Protein AF-A0A351G0Q4-F1 (afdb_monomer_lite)

Radius of gyration: 13.59 Å; chains: 1; bounding box: 26×22×38 Å

pLDDT: mean 78.74, std 14.86, range [34.84, 94.75]

Structure (mmCIF, N/CA/C/O backbone):
data_AF-A0A351G0Q4-F1
#
_entry.id   AF-A0A351G0Q4-F1
#
loop_
_atom_site.group_PDB
_atom_site.id
_atom_site.type_symbol
_atom_site.label_atom_id
_atom_site.label_alt_id
_atom_site.label_comp_id
_atom_site.label_asym_id
_atom_site.label_entity_id
_atom_site.label_seq_id
_atom_site.pdbx_PDB_ins_code
_atom_site.Cartn_x
_atom_site.Cartn_y
_atom_site.Cartn_z
_atom_site.occupancy
_atom_site.B_iso_or_equiv
_atom_site.auth_seq_id
_atom_site.auth_comp_id
_atom_site.auth_asym_id
_atom_site.auth_atom_id
_atom_site.pdbx_PDB_model_num
ATOM 1 N N . MET A 1 1 ? -6.806 7.276 -15.797 1.00 58.75 1 MET A N 1
ATOM 2 C CA . MET A 1 1 ? -7.388 7.042 -14.456 1.00 58.75 1 MET A CA 1
ATOM 3 C C . MET A 1 1 ? -6.458 6.076 -13.746 1.00 58.75 1 MET A C 1
ATOM 5 O O . MET A 1 1 ? -6.156 5.053 -14.340 1.00 58.75 1 MET A O 1
ATOM 9 N N . CYS A 1 2 ? -5.949 6.419 -12.564 1.00 68.44 2 CYS A N 1
ATOM 10 C CA . CYS A 1 2 ? -4.989 5.587 -11.831 1.00 68.44 2 CYS A CA 1
ATOM 11 C C . CYS A 1 2 ? -5.682 4.967 -10.616 1.00 68.44 2 CYS A C 1
ATOM 13 O O . CYS A 1 2 ? -6.500 5.634 -9.984 1.00 68.44 2 CYS A O 1
ATOM 15 N N . PHE A 1 3 ? -5.350 3.724 -10.284 1.00 75.12 3 PHE A N 1
ATOM 16 C CA . PHE A 1 3 ? -5.854 3.040 -9.095 1.00 75.12 3 PHE A CA 1
ATOM 17 C C . PHE A 1 3 ? -4.690 2.473 -8.284 1.00 75.12 3 PHE A C 1
ATOM 19 O O . PHE A 1 3 ? -3.644 2.149 -8.840 1.00 75.12 3 PHE A O 1
ATOM 26 N N . VAL A 1 4 ? -4.878 2.375 -6.969 1.00 85.94 4 VAL A N 1
ATOM 27 C CA . VAL A 1 4 ? -3.947 1.723 -6.044 1.00 85.94 4 VAL A CA 1
ATOM 28 C C . VAL A 1 4 ? -4.692 0.598 -5.343 1.00 85.94 4 VAL A C 1
ATOM 30 O O . VAL A 1 4 ? -5.847 0.756 -4.948 1.00 85.94 4 VAL A O 1
ATOM 33 N N . LEU A 1 5 ? -4.046 -0.558 -5.251 1.00 88.38 5 LEU A N 1
ATOM 34 C CA . LEU A 1 5 ? -4.563 -1.755 -4.612 1.00 88.38 5 LEU A CA 1
ATOM 35 C C . LEU A 1 5 ? -4.056 -1.821 -3.176 1.00 88.38 5 LEU A C 1
ATOM 37 O O . LEU A 1 5 ? -2.854 -1.751 -2.918 1.00 88.38 5 LEU A O 1
ATOM 41 N N . TYR A 1 6 ? -4.989 -2.023 -2.255 1.00 91.50 6 TYR A N 1
ATOM 42 C CA . TYR A 1 6 ? -4.704 -2.242 -0.847 1.00 91.50 6 TYR A CA 1
ATOM 43 C C . TYR A 1 6 ? -5.200 -3.628 -0.448 1.00 91.50 6 TYR A C 1
ATOM 45 O O . TYR A 1 6 ? -6.300 -4.035 -0.826 1.00 91.50 6 TYR A O 1
ATOM 53 N N . MET A 1 7 ? -4.387 -4.352 0.314 1.00 91.94 7 MET A N 1
ATOM 54 C CA . MET A 1 7 ? -4.762 -5.625 0.923 1.00 91.94 7 MET A CA 1
ATOM 55 C C . MET A 1 7 ? -4.987 -5.408 2.413 1.00 91.94 7 MET A C 1
ATOM 57 O O . MET A 1 7 ? -4.151 -4.792 3.074 1.00 91.94 7 MET A O 1
ATOM 61 N N . ALA A 1 8 ? -6.093 -5.940 2.928 1.00 94.00 8 ALA A N 1
ATOM 62 C CA . ALA A 1 8 ? -6.442 -5.890 4.337 1.00 94.00 8 ALA A CA 1
ATOM 63 C C . ALA A 1 8 ? -6.662 -7.310 4.879 1.00 94.00 8 ALA A C 1
ATOM 65 O O . ALA A 1 8 ? -7.344 -8.112 4.240 1.00 94.00 8 ALA A O 1
ATOM 66 N N . ALA A 1 9 ? -6.083 -7.628 6.038 1.00 93.38 9 ALA A N 1
ATOM 67 C CA . ALA A 1 9 ? -6.177 -8.949 6.658 1.00 93.38 9 ALA A CA 1
ATOM 68 C C . ALA A 1 9 ? -6.185 -8.874 8.193 1.00 93.38 9 ALA A C 1
ATOM 70 O O . ALA A 1 9 ? -5.590 -7.979 8.802 1.00 93.38 9 ALA A O 1
ATOM 71 N N . ASP A 1 10 ? -6.846 -9.845 8.826 1.00 94.75 10 ASP A N 1
ATOM 72 C CA . ASP A 1 10 ? -6.865 -9.984 10.290 1.00 94.75 10 ASP A CA 1
ATOM 73 C C . ASP A 1 10 ? -5.525 -10.484 10.848 1.00 94.75 10 ASP A C 1
ATOM 75 O O . ASP A 1 10 ? -5.210 -10.284 12.022 1.00 94.75 10 ASP A O 1
ATOM 79 N N . THR A 1 11 ? -4.714 -11.108 9.994 1.00 93.38 11 THR A N 1
ATOM 80 C CA . THR A 1 11 ? -3.347 -11.530 10.295 1.00 93.38 11 THR A CA 1
ATOM 81 C C . THR A 1 11 ? -2.331 -10.512 9.778 1.00 93.38 11 THR A C 1
ATOM 83 O O . THR A 1 11 ? -2.590 -9.863 8.763 1.00 93.38 11 THR A O 1
ATOM 86 N N . PRO A 1 12 ? -1.147 -10.394 10.406 1.00 92.62 12 PRO A N 1
ATOM 87 C CA . PRO A 1 12 ? -0.079 -9.543 9.892 1.00 92.62 12 PRO A CA 1
ATOM 88 C C . PRO A 1 12 ? 0.294 -9.904 8.448 1.00 92.62 12 PRO A C 1
ATOM 90 O O . PRO A 1 12 ? 0.620 -11.055 8.160 1.00 92.62 12 PRO A O 1
ATOM 93 N N . ILE A 1 13 ? 0.261 -8.915 7.555 1.00 92.75 13 ILE A N 1
ATOM 94 C CA . ILE A 1 13 ? 0.744 -9.050 6.178 1.00 92.75 13 ILE A CA 1
ATOM 95 C C . ILE A 1 13 ? 2.251 -8.734 6.176 1.00 92.75 13 ILE A C 1
ATOM 97 O O . ILE A 1 13 ? 2.628 -7.656 6.654 1.00 92.75 13 ILE A O 1
ATOM 101 N N . PRO A 1 14 ? 3.119 -9.637 5.678 1.00 92.12 14 PRO A N 1
ATOM 102 C CA . PRO A 1 14 ? 4.554 -9.380 5.598 1.00 92.12 14 PRO A CA 1
ATOM 103 C C . PRO A 1 14 ? 4.851 -8.249 4.610 1.00 92.12 14 PRO A C 1
ATOM 105 O O . PRO A 1 14 ? 4.089 -8.033 3.6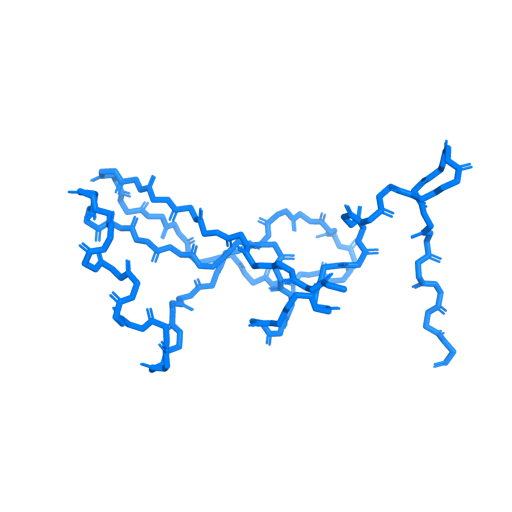70 1.00 92.12 14 PRO A O 1
ATOM 108 N N . ASP A 1 15 ? 5.974 -7.562 4.802 1.00 91.94 15 ASP A N 1
ATOM 109 C CA . ASP A 1 15 ? 6.525 -6.644 3.806 1.00 91.94 15 ASP A CA 1
ATOM 110 C C . ASP A 1 15 ? 7.397 -7.430 2.828 1.00 91.94 15 ASP A C 1
ATOM 112 O O . ASP A 1 15 ? 8.360 -8.088 3.225 1.00 91.94 15 ASP A O 1
ATOM 116 N N . ILE A 1 16 ? 7.027 -7.382 1.553 1.00 90.44 16 ILE A N 1
ATOM 117 C CA . ILE A 1 16 ? 7.709 -8.060 0.457 1.00 90.44 16 ILE A CA 1
ATOM 118 C C . ILE A 1 16 ? 8.229 -6.951 -0.456 1.00 90.44 16 ILE A C 1
ATOM 120 O O . ILE A 1 16 ? 7.409 -6.244 -1.052 1.00 90.44 16 ILE A O 1
ATOM 124 N N . PRO A 1 17 ? 9.555 -6.745 -0.553 1.00 86.50 17 PRO A N 1
ATOM 125 C CA . PRO A 1 17 ? 10.109 -5.731 -1.436 1.00 86.50 17 PRO A CA 1
ATOM 126 C C . PRO A 1 17 ? 9.799 -6.068 -2.894 1.00 86.50 17 PRO A C 1
ATOM 128 O O . PRO A 1 17 ? 9.598 -7.222 -3.265 1.00 86.50 17 PRO A O 1
ATOM 131 N N . PHE A 1 18 ? 9.752 -5.039 -3.732 1.00 82.69 18 PHE A N 1
ATOM 132 C CA . PHE A 1 18 ? 9.674 -5.243 -5.170 1.00 82.69 18 PHE A CA 1
ATOM 133 C C . PHE A 1 18 ? 11.025 -5.744 -5.698 1.00 82.69 18 PHE A C 1
ATOM 135 O O . PHE A 1 18 ? 12.049 -5.097 -5.472 1.00 82.69 18 PHE A O 1
ATOM 142 N N . GLU A 1 19 ? 11.008 -6.851 -6.437 1.00 82.44 19 GLU A N 1
ATOM 143 C CA . GLU A 1 19 ? 12.170 -7.418 -7.124 1.00 82.44 19 GLU A CA 1
ATOM 144 C C . GLU A 1 19 ? 11.908 -7.400 -8.634 1.00 82.44 19 GLU A C 1
ATOM 146 O O . GLU A 1 19 ? 10.896 -7.912 -9.113 1.00 82.44 19 GLU A O 1
ATOM 151 N N . ARG A 1 20 ? 12.797 -6.762 -9.404 1.00 76.56 20 ARG A N 1
ATOM 152 C CA . ARG A 1 20 ? 12.604 -6.595 -10.854 1.00 76.56 20 ARG A CA 1
ATOM 153 C C . ARG A 1 20 ? 12.831 -7.908 -11.600 1.00 76.56 20 ARG A C 1
ATOM 155 O O . ARG A 1 20 ? 12.184 -8.157 -12.612 1.00 76.56 20 ARG A O 1
ATOM 162 N N . GLU A 1 21 ? 13.773 -8.704 -11.118 1.00 81.62 21 GLU A N 1
ATOM 163 C CA . GLU A 1 21 ? 14.225 -9.949 -11.732 1.00 81.62 21 GLU A CA 1
ATOM 164 C C . GLU A 1 21 ? 13.331 -11.151 -11.363 1.00 81.62 21 GLU A C 1
ATOM 166 O O . GLU A 1 21 ? 13.373 -12.168 -12.051 1.00 81.62 21 GLU A O 1
ATOM 171 N N . ASP A 1 22 ? 12.494 -11.022 -10.327 1.00 76.12 22 ASP A N 1
ATOM 172 C CA . ASP A 1 22 ? 11.469 -11.991 -9.909 1.00 76.12 22 ASP A CA 1
ATOM 173 C C . ASP A 1 22 ? 10.178 -11.222 -9.550 1.00 76.12 22 ASP A C 1
ATOM 175 O O . ASP A 1 22 ? 9.993 -10.846 -8.389 1.00 76.12 22 ASP A O 1
ATOM 179 N N . PRO A 1 23 ? 9.297 -10.920 -10.534 1.00 67.38 23 PRO A N 1
ATOM 180 C CA . PRO A 1 23 ? 8.169 -9.997 -10.380 1.00 67.38 23 PRO A CA 1
ATOM 181 C C . PRO A 1 23 ? 7.007 -10.640 -9.613 1.00 67.38 23 PRO A C 1
ATOM 183 O O . PRO A 1 23 ? 5.893 -10.817 -10.116 1.00 67.38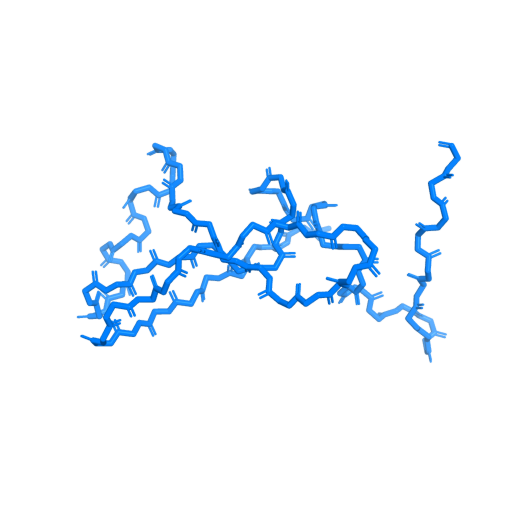 23 PRO A O 1
ATOM 186 N N . ARG A 1 24 ? 7.267 -11.004 -8.360 1.00 76.75 24 ARG A N 1
ATOM 187 C CA . ARG A 1 24 ? 6.243 -11.429 -7.417 1.00 76.75 24 ARG A CA 1
ATOM 188 C C . ARG A 1 24 ? 5.447 -10.231 -6.944 1.00 76.75 24 ARG A C 1
ATOM 190 O O . ARG A 1 24 ? 5.864 -9.076 -6.995 1.00 76.75 24 ARG A O 1
ATOM 197 N N . LEU A 1 25 ? 4.276 -10.547 -6.424 1.00 79.50 25 LEU A N 1
ATOM 198 C CA . LEU A 1 25 ? 3.390 -9.576 -5.826 1.00 79.50 25 LEU A CA 1
ATOM 199 C C . LEU A 1 25 ? 4.030 -9.022 -4.541 1.00 79.50 25 LEU A C 1
ATOM 201 O O . LEU A 1 25 ? 4.152 -9.728 -3.540 1.00 79.50 25 LEU A O 1
ATOM 205 N N . ASN A 1 26 ? 4.472 -7.767 -4.601 1.00 87.75 26 ASN A N 1
ATOM 206 C CA . ASN A 1 26 ? 5.127 -7.076 -3.497 1.00 87.75 26 ASN A CA 1
ATOM 207 C C . ASN A 1 26 ? 4.096 -6.445 -2.545 1.00 87.75 26 ASN A C 1
ATOM 209 O O . ASN A 1 26 ? 2.957 -6.163 -2.928 1.00 87.75 26 ASN A O 1
ATOM 213 N N . THR A 1 27 ? 4.499 -6.185 -1.306 1.00 91.69 27 THR A N 1
ATOM 214 C CA . THR A 1 27 ? 3.666 -5.561 -0.270 1.00 91.69 27 THR A CA 1
ATOM 215 C C . THR A 1 27 ? 4.472 -4.487 0.438 1.00 91.69 27 THR A C 1
ATOM 217 O O . THR A 1 27 ? 5.614 -4.708 0.837 1.00 91.69 27 THR A O 1
ATOM 220 N N . GLN A 1 28 ? 3.877 -3.308 0.590 1.00 91.19 28 GLN A N 1
ATOM 221 C CA . GLN A 1 28 ? 4.523 -2.159 1.212 1.00 91.19 28 GLN A CA 1
ATOM 222 C C . GLN A 1 28 ? 3.636 -1.567 2.314 1.00 91.19 28 GLN A C 1
ATOM 224 O O . GLN A 1 28 ? 2.402 -1.625 2.217 1.00 91.19 28 GLN A O 1
ATOM 229 N N . PRO A 1 29 ? 4.223 -0.973 3.368 1.00 92.31 29 PRO A N 1
ATOM 230 C CA . PRO A 1 29 ? 3.455 -0.223 4.353 1.00 92.31 29 PRO A CA 1
ATOM 231 C C . PRO A 1 29 ? 2.740 0.961 3.696 1.00 92.31 29 PRO A C 1
ATOM 233 O O . PRO A 1 29 ? 3.167 1.458 2.655 1.00 92.31 29 PRO A O 1
ATOM 236 N N . LEU A 1 30 ? 1.659 1.421 4.324 1.00 91.31 30 LEU A N 1
ATOM 237 C CA . LEU A 1 30 ? 1.011 2.668 3.928 1.00 91.31 30 LEU A CA 1
ATOM 238 C C . LEU A 1 30 ? 1.954 3.849 4.178 1.00 91.31 30 LEU A C 1
ATOM 240 O O . LEU A 1 30 ? 2.632 3.904 5.207 1.00 91.31 30 LEU A O 1
ATOM 244 N N . THR A 1 31 ? 1.969 4.797 3.251 1.00 90.88 31 THR A N 1
ATOM 245 C CA . THR A 1 31 ? 2.623 6.098 3.430 1.00 90.88 31 THR A CA 1
ATOM 246 C C . THR A 1 31 ? 1.821 6.989 4.383 1.00 90.88 31 THR A C 1
ATOM 248 O O . THR A 1 31 ? 0.656 6.717 4.676 1.00 90.88 31 THR A O 1
ATOM 25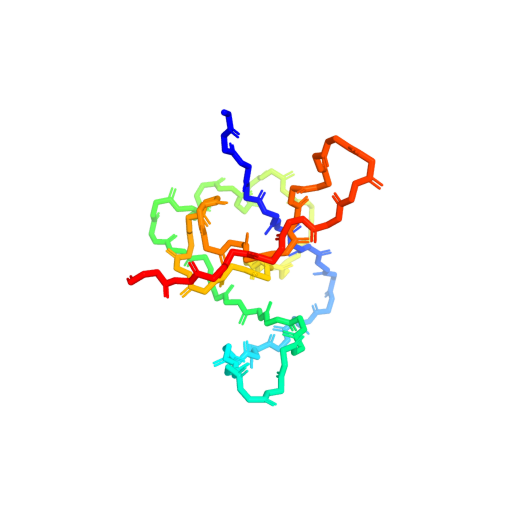1 N N . GLU A 1 32 ? 2.412 8.096 4.845 1.00 90.19 32 GLU A N 1
ATOM 252 C CA . GLU A 1 32 ? 1.730 9.056 5.732 1.00 90.19 32 GLU A CA 1
ATOM 253 C C . GLU A 1 32 ? 0.408 9.577 5.145 1.00 90.19 32 GLU A C 1
ATOM 255 O O . GLU A 1 32 ? -0.589 9.681 5.860 1.00 90.19 32 GLU A O 1
ATOM 260 N N . GLY A 1 33 ? 0.373 9.840 3.834 1.00 89.00 33 GLY A N 1
ATOM 261 C CA . GLY A 1 33 ? -0.835 10.290 3.136 1.00 89.00 33 GLY A CA 1
ATOM 262 C C . GLY A 1 33 ? -1.920 9.216 3.009 1.00 89.00 33 GLY A C 1
ATOM 263 O O . GLY A 1 33 ? -3.086 9.543 2.801 1.00 89.00 33 GLY A O 1
ATOM 264 N N . GLU A 1 34 ? -1.557 7.942 3.166 1.00 90.62 34 GLU A N 1
ATOM 265 C CA . GLU A 1 34 ? -2.456 6.790 3.050 1.00 90.62 34 GLU A CA 1
ATOM 266 C C . GLU A 1 34 ? -2.941 6.273 4.407 1.00 90.62 34 GLU A C 1
ATOM 268 O O . GLU A 1 34 ? -3.891 5.494 4.453 1.00 90.62 34 GLU A O 1
ATOM 273 N N . LEU A 1 35 ? -2.352 6.716 5.524 1.00 90.75 35 LEU A N 1
ATOM 274 C CA . LEU A 1 35 ? -2.795 6.334 6.870 1.00 90.75 35 LEU A CA 1
ATOM 275 C C . LEU A 1 35 ? -4.306 6.517 7.108 1.00 90.75 35 LEU A C 1
ATOM 277 O O . LEU A 1 35 ? -4.896 5.630 7.731 1.00 90.75 35 LEU A O 1
ATOM 281 N N . PRO A 1 36 ? -4.980 7.571 6.590 1.00 91.25 36 PRO A N 1
ATOM 282 C CA . PRO A 1 36 ? -6.431 7.699 6.724 1.00 91.25 36 PRO A CA 1
ATOM 283 C C . PRO A 1 36 ? -7.226 6.523 6.133 1.00 91.25 36 PRO A C 1
ATOM 285 O O . PRO A 1 36 ? -8.339 6.258 6.585 1.00 91.25 36 PRO A O 1
ATOM 288 N N . LEU A 1 37 ? -6.663 5.783 5.167 1.00 87.88 37 LEU A N 1
ATOM 289 C CA . LEU A 1 37 ? -7.314 4.621 4.556 1.00 87.88 37 LEU A CA 1
ATOM 290 C C . LEU A 1 37 ? -7.476 3.458 5.536 1.00 87.88 37 LEU A C 1
ATOM 292 O O . LEU A 1 37 ? -8.389 2.660 5.354 1.00 87.88 37 LEU A O 1
ATOM 296 N N . GLN A 1 38 ? -6.658 3.367 6.592 1.00 87.62 38 GLN A N 1
ATOM 297 C CA . GLN A 1 38 ? -6.812 2.312 7.603 1.00 87.62 38 GLN A CA 1
ATOM 298 C C . GLN A 1 38 ? -8.205 2.329 8.237 1.00 87.62 38 GLN A C 1
ATOM 300 O O . GLN A 1 38 ? -8.773 1.271 8.478 1.00 87.62 38 GLN A O 1
ATOM 305 N N . GLY A 1 39 ? -8.791 3.515 8.439 1.00 88.38 39 GLY A N 1
ATOM 306 C CA . GLY A 1 39 ? -10.135 3.655 9.005 1.00 88.38 39 GLY A CA 1
ATOM 307 C C . GLY A 1 39 ? -11.262 3.143 8.101 1.00 88.38 39 GLY A C 1
ATOM 308 O O . GLY A 1 39 ? -12.394 3.019 8.563 1.00 88.38 39 GLY A O 1
ATOM 309 N N . LEU A 1 40 ? -10.974 2.846 6.829 1.00 91.19 40 LEU A N 1
ATOM 310 C CA . LEU A 1 40 ? -11.938 2.278 5.883 1.00 91.19 40 LEU A CA 1
ATOM 311 C C . LEU A 1 40 ? -12.012 0.747 5.967 1.00 91.19 40 LEU A C 1
ATOM 313 O O . LEU A 1 40 ? -12.965 0.156 5.459 1.00 91.19 40 LEU A O 1
ATOM 317 N N . PHE A 1 41 ? -11.027 0.106 6.599 1.00 89.81 41 PHE A N 1
ATOM 318 C CA . PHE A 1 41 ? -10.954 -1.343 6.744 1.00 89.81 41 PHE A CA 1
ATOM 319 C C . PHE A 1 41 ? -11.314 -1.756 8.173 1.00 89.81 41 PHE A C 1
ATOM 321 O O . PHE A 1 41 ? -10.982 -1.080 9.143 1.00 89.81 41 PHE A O 1
ATOM 328 N N . GLN A 1 42 ? -11.998 -2.892 8.311 1.00 89.00 42 GLN A N 1
ATOM 329 C CA . GLN A 1 42 ? -12.295 -3.473 9.628 1.00 89.00 42 GLN A CA 1
ATOM 330 C C . GLN A 1 42 ? -11.106 -4.277 10.177 1.00 89.00 42 GLN A C 1
ATOM 332 O O . GLN A 1 42 ? -11.016 -4.535 11.377 1.00 89.00 42 GLN A O 1
ATOM 337 N N . GLN A 1 43 ? -10.196 -4.672 9.287 1.00 90.25 43 GLN A N 1
ATOM 338 C CA . GLN A 1 43 ? -9.013 -5.467 9.568 1.00 90.25 43 GLN A CA 1
ATOM 339 C C . GLN A 1 43 ? -7.873 -4.616 10.135 1.00 90.25 43 GLN A C 1
ATOM 341 O O . GLN A 1 43 ? -7.736 -3.431 9.839 1.00 90.25 43 GLN A O 1
ATOM 346 N N . ARG A 1 44 ? -7.000 -5.252 10.923 1.00 83.69 44 ARG A N 1
ATOM 347 C CA . ARG A 1 44 ? -5.891 -4.566 11.611 1.00 83.69 44 ARG A CA 1
ATOM 348 C C . ARG A 1 44 ? -4.643 -4.377 10.755 1.00 83.69 44 ARG A C 1
ATOM 350 O O . ARG A 1 44 ? -3.848 -3.489 11.051 1.00 83.69 44 ARG A O 1
ATOM 357 N N . SER A 1 45 ? -4.428 -5.221 9.747 1.00 91.94 45 SER A N 1
ATOM 358 C CA . SER A 1 45 ? -3.260 -5.135 8.871 1.00 91.94 45 SER A CA 1
ATOM 359 C C . SER A 1 45 ? -3.693 -4.673 7.491 1.00 91.94 45 SER A C 1
ATOM 361 O O . SER A 1 45 ? -4.481 -5.356 6.847 1.00 91.94 45 SER A O 1
ATOM 363 N N . VAL A 1 46 ? -3.178 -3.523 7.048 1.00 94.06 46 VAL A N 1
ATOM 364 C CA . VAL A 1 46 ? -3.424 -2.969 5.712 1.00 94.06 46 VAL A CA 1
ATOM 365 C C . VAL A 1 46 ? -2.086 -2.641 5.055 1.00 94.06 46 VAL A C 1
ATOM 367 O O . VAL A 1 46 ? -1.231 -2.003 5.676 1.00 94.06 46 VAL A O 1
ATOM 370 N N . LYS A 1 47 ? -1.898 -3.081 3.808 1.00 93.25 47 LYS A N 1
ATOM 371 C CA . LYS A 1 47 ? -0.683 -2.852 3.011 1.00 93.25 47 LYS A CA 1
ATOM 372 C C . LYS A 1 47 ? -1.039 -2.402 1.599 1.00 93.25 47 LYS A C 1
ATOM 374 O O . LYS A 1 47 ? -2.047 -2.838 1.043 1.00 93.25 47 LYS A 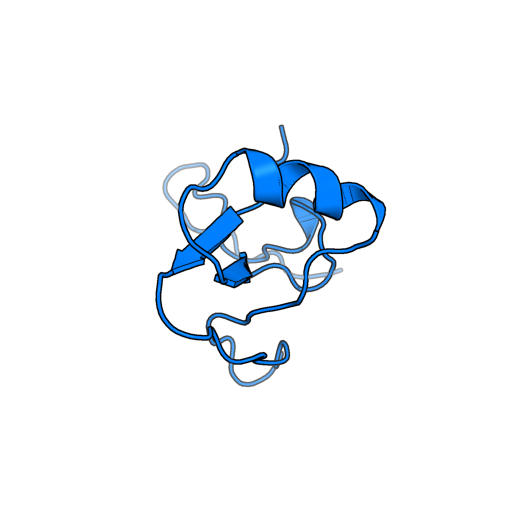O 1
ATOM 379 N N . CYS A 1 48 ? -0.186 -1.565 1.016 1.00 91.25 48 CYS A N 1
ATOM 380 C CA . CYS A 1 48 ? -0.205 -1.291 -0.416 1.00 91.25 48 CYS A CA 1
ATOM 381 C C . CYS A 1 48 ? 0.337 -2.522 -1.151 1.00 91.25 48 CYS A C 1
ATOM 383 O O . CYS A 1 48 ? 1.353 -3.098 -0.755 1.00 91.25 48 CYS A O 1
ATOM 385 N N . LEU A 1 49 ? -0.372 -2.954 -2.185 1.00 89.56 49 LEU A N 1
ATOM 386 C CA . LEU A 1 49 ? -0.111 -4.196 -2.897 1.00 89.56 49 LEU A CA 1
ATOM 387 C C . LEU A 1 49 ? 0.443 -3.890 -4.279 1.00 89.56 49 LEU A C 1
ATOM 389 O O . LEU A 1 49 ? -0.130 -3.046 -4.951 1.00 89.56 49 LEU A O 1
ATOM 393 N N . GLY A 1 50 ? 1.482 -4.588 -4.732 1.00 79.50 50 GLY A N 1
ATOM 394 C CA . GLY A 1 50 ? 1.869 -4.692 -6.147 1.00 79.50 50 GLY A CA 1
ATOM 395 C C . GLY A 1 50 ? 2.416 -3.429 -6.827 1.00 79.50 50 GLY A C 1
ATOM 396 O O . GLY A 1 50 ? 2.772 -3.494 -8.001 1.00 79.50 50 GLY A O 1
ATOM 397 N N . SER A 1 51 ? 2.460 -2.283 -6.141 1.00 80.44 51 SER A N 1
ATOM 398 C CA . SER A 1 51 ? 3.049 -1.053 -6.675 1.00 80.44 51 SER A CA 1
ATOM 399 C C . SER A 1 51 ? 4.518 -0.967 -6.279 1.00 80.44 51 SER A C 1
ATOM 401 O O . SER A 1 51 ? 4.851 -1.190 -5.113 1.00 80.44 51 SER A O 1
ATOM 403 N N . SER A 1 52 ? 5.397 -0.590 -7.211 1.00 79.00 52 SER A N 1
ATOM 404 C CA . SER A 1 52 ? 6.809 -0.309 -6.916 1.00 79.00 52 SER A CA 1
ATOM 405 C C . SER A 1 52 ? 7.048 1.098 -6.344 1.00 79.00 52 SER A C 1
ATOM 407 O O . SER A 1 52 ? 8.173 1.407 -5.963 1.00 79.00 52 SER A O 1
ATOM 409 N N . SER A 1 53 ? 6.034 1.972 -6.328 1.00 76.75 53 SER A N 1
ATOM 410 C CA . SER A 1 53 ? 6.199 3.407 -6.027 1.00 76.75 53 SER A CA 1
ATOM 411 C C . SER A 1 53 ? 5.041 4.049 -5.249 1.00 76.75 53 SER A C 1
ATOM 413 O O . SER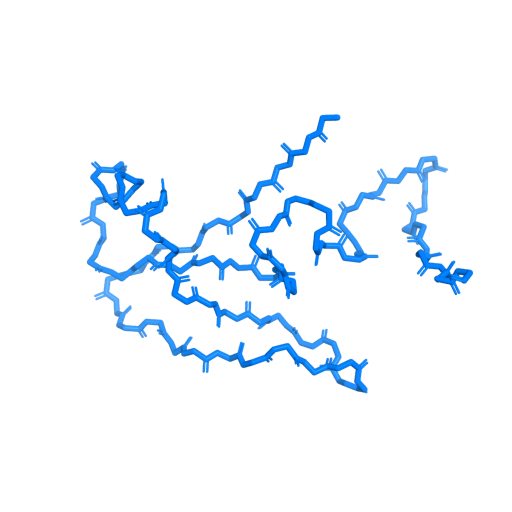 A 1 53 ? 4.947 5.274 -5.224 1.00 76.75 53 SER A O 1
ATOM 415 N N . HIS A 1 54 ? 4.124 3.255 -4.676 1.00 76.00 54 HIS A N 1
ATOM 416 C CA . HIS A 1 54 ? 2.872 3.730 -4.041 1.00 76.00 54 HIS A CA 1
ATOM 417 C C . HIS A 1 54 ? 1.996 4.615 -4.944 1.00 76.00 54 HIS A C 1
ATOM 419 O O . HIS A 1 54 ? 1.106 5.328 -4.495 1.00 76.00 54 HIS A O 1
ATOM 425 N N . CYS A 1 55 ? 2.234 4.546 -6.249 1.00 78.38 55 CYS A N 1
ATOM 426 C CA . CYS A 1 55 ? 1.477 5.224 -7.287 1.00 78.38 55 CYS A CA 1
ATOM 427 C C . CYS A 1 55 ? 0.731 4.176 -8.107 1.00 78.38 55 CYS A C 1
ATOM 429 O O . CYS A 1 55 ? 1.244 3.076 -8.328 1.00 78.38 55 CYS A O 1
ATOM 431 N N . GLY A 1 56 ? -0.433 4.536 -8.651 1.00 71.25 56 GLY A N 1
ATOM 432 C CA . GLY A 1 56 ? -1.120 3.693 -9.636 1.00 71.25 56 GLY A CA 1
ATOM 433 C C . GLY A 1 56 ? -0.318 3.477 -10.928 1.00 71.25 56 GLY A C 1
ATOM 434 O O . GLY A 1 56 ? -0.575 2.543 -11.670 1.00 71.25 56 GLY A O 1
ATOM 435 N N . CYS A 1 57 ? 0.696 4.308 -11.166 1.00 71.75 57 CYS A N 1
ATOM 436 C CA . CYS A 1 57 ? 1.703 4.136 -12.209 1.00 71.75 57 CYS A CA 1
ATOM 437 C C . CYS A 1 57 ? 2.794 3.107 -11.856 1.00 71.75 57 CYS A C 1
ATOM 439 O O . CYS A 1 57 ? 3.552 2.683 -12.716 1.00 71.75 57 CYS A O 1
ATOM 441 N N . GLY A 1 58 ? 2.900 2.706 -10.587 1.00 71.69 58 GLY A N 1
ATOM 442 C CA . GLY A 1 58 ? 3.872 1.718 -10.115 1.00 71.69 58 GLY A CA 1
ATOM 443 C C . GLY A 1 58 ? 3.478 0.271 -10.406 1.00 71.69 58 GLY A C 1
ATOM 444 O O . GLY A 1 58 ? 4.189 -0.638 -9.985 1.00 71.69 58 GLY A O 1
ATOM 445 N N . TYR A 1 59 ? 2.360 0.052 -11.101 1.00 72.56 59 TYR A N 1
ATOM 446 C CA . TYR A 1 59 ? 1.885 -1.260 -11.517 1.00 72.56 59 TYR A CA 1
ATOM 447 C C . TYR A 1 59 ? 2.231 -1.523 -12.980 1.00 72.56 59 TYR A C 1
ATOM 449 O O . TYR A 1 59 ? 1.501 -1.120 -13.879 1.00 72.56 59 TYR A O 1
ATOM 457 N N . ARG A 1 60 ? 3.323 -2.246 -13.226 1.00 62.78 60 ARG A N 1
ATOM 458 C CA . ARG A 1 60 ? 3.852 -2.450 -14.588 1.00 62.78 60 ARG A CA 1
ATOM 459 C C . ARG A 1 60 ? 3.057 -3.424 -15.468 1.00 62.78 60 ARG A C 1
ATOM 461 O O . ARG A 1 60 ? 3.355 -3.538 -16.648 1.00 62.78 60 ARG A O 1
ATOM 468 N N . HIS A 1 61 ? 2.076 -4.136 -14.904 1.00 59.88 61 HIS A N 1
ATOM 469 C CA . HIS A 1 61 ? 1.381 -5.241 -15.587 1.00 59.88 61 HIS A CA 1
ATOM 470 C C . HIS A 1 61 ? -0.144 -5.264 -15.378 1.00 59.88 61 HIS A C 1
ATOM 472 O O . HIS A 1 61 ? -0.780 -6.270 -15.671 1.00 59.88 61 HIS A O 1
ATOM 478 N N . LEU A 1 62 ? -0.757 -4.210 -14.822 1.00 56.69 62 LEU A N 1
ATOM 479 C CA . LEU A 1 62 ? -2.170 -4.269 -14.395 1.00 56.69 62 LEU A CA 1
ATOM 480 C C . LEU A 1 62 ? -3.182 -3.687 -15.372 1.00 56.69 62 LEU A C 1
ATOM 482 O O . LEU A 1 62 ? -4.377 -3.930 -15.207 1.00 56.69 62 LEU A O 1
ATOM 486 N N . SER A 1 63 ? -2.757 -2.931 -16.378 1.00 57.06 63 SER A N 1
ATOM 487 C CA . SER A 1 63 ? -3.700 -2.433 -17.370 1.00 57.06 63 SER A CA 1
ATOM 488 C C . SER A 1 63 ? -3.780 -3.407 -18.536 1.00 57.06 63 SER A C 1
ATOM 490 O O . SER A 1 63 ? -2.995 -3.279 -19.463 1.00 57.06 63 SER A O 1
ATOM 492 N N . TYR A 1 64 ? -4.725 -4.350 -18.498 1.00 53.69 64 TYR A N 1
ATOM 493 C CA . TYR A 1 64 ? -5.175 -5.055 -19.701 1.00 53.69 64 TYR A CA 1
ATOM 494 C C . TYR A 1 64 ? -5.787 -4.022 -20.654 1.00 53.69 64 TYR A C 1
ATOM 496 O O . TYR A 1 64 ? -6.786 -3.380 -20.313 1.00 53.69 64 TYR A O 1
ATOM 504 N N . GLN A 1 65 ? -5.161 -3.810 -21.806 1.00 59.03 65 GLN A N 1
ATOM 505 C CA . GLN A 1 65 ? -5.586 -2.831 -22.806 1.00 59.03 65 GLN A CA 1
ATOM 506 C C . GLN A 1 65 ? -5.576 -3.502 -24.179 1.00 59.03 65 GLN A C 1
ATOM 508 O O . GLN A 1 65 ? -4.712 -4.321 -24.467 1.00 59.03 65 GLN A O 1
ATOM 513 N N . ASP A 1 66 ? -6.574 -3.195 -25.010 1.00 58.38 66 ASP A N 1
ATOM 514 C CA . ASP A 1 66 ? -6.678 -3.684 -26.394 1.00 58.38 66 ASP A CA 1
ATOM 515 C C . ASP A 1 66 ? -6.600 -5.211 -26.575 1.00 58.38 66 ASP A C 1
ATOM 517 O O . ASP A 1 66 ? -6.187 -5.716 -27.616 1.00 58.38 66 ASP A O 1
ATOM 521 N N . GLY A 1 67 ? -7.056 -5.968 -25.575 1.00 6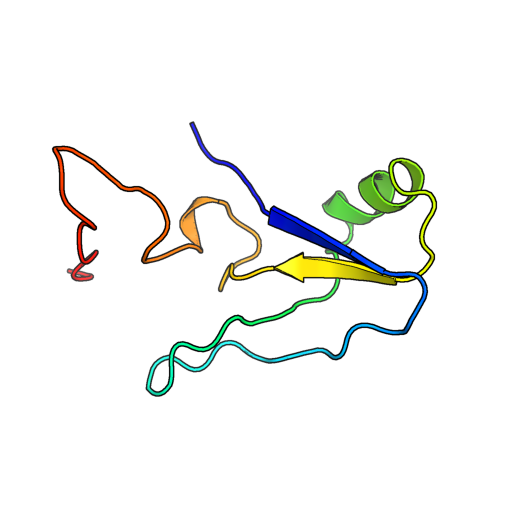5.06 67 GLY A N 1
ATOM 522 C CA . GLY A 1 67 ? -7.059 -7.427 -25.633 1.00 65.06 67 GLY A CA 1
ATOM 523 C C . GLY A 1 67 ? -5.750 -8.082 -25.179 1.00 65.06 67 GLY A C 1
ATOM 524 O O . GLY A 1 67 ? -5.663 -9.312 -25.220 1.00 65.06 67 GLY A O 1
ATOM 525 N N . ASP A 1 68 ? -4.777 -7.297 -24.713 1.00 52.06 68 ASP A N 1
ATOM 526 C CA . ASP A 1 68 ? -3.451 -7.764 -24.316 1.00 52.06 68 ASP A CA 1
ATOM 527 C C . ASP A 1 68 ? -2.993 -7.151 -22.978 1.00 52.06 68 ASP A C 1
ATOM 529 O O . ASP A 1 68 ? -3.576 -6.191 -22.463 1.00 52.06 68 ASP A O 1
ATOM 533 N N . TRP A 1 69 ? -1.951 -7.730 -22.388 1.00 59.62 69 TRP A N 1
ATOM 534 C CA . TRP A 1 69 ? -1.236 -7.164 -21.247 1.00 59.62 69 TRP A CA 1
ATOM 535 C C . TRP A 1 69 ? -0.039 -6.375 -21.785 1.00 59.62 69 TRP A C 1
ATOM 537 O O . TRP A 1 69 ? 1.013 -6.977 -21.994 1.00 59.62 69 TRP A O 1
ATOM 547 N N . PRO A 1 70 ? -0.166 -5.059 -22.046 1.00 59.91 70 PRO A N 1
ATOM 548 C CA . PRO A 1 70 ? 0.942 -4.253 -22.529 1.00 59.91 70 PRO A CA 1
ATOM 549 C C . PRO A 1 70 ? 2.138 -4.394 -21.585 1.00 59.91 70 PRO A C 1
ATOM 551 O O . PRO A 1 70 ? 2.099 -3.977 -20.426 1.00 59.91 70 PRO A O 1
ATOM 554 N N . GLU A 1 71 ? 3.207 -5.002 -22.093 1.00 55.78 71 GLU A N 1
ATOM 555 C CA . GLU A 1 71 ? 4.519 -4.950 -21.470 1.00 55.78 71 GLU A CA 1
ATOM 556 C C . GLU A 1 71 ? 4.995 -3.500 -21.591 1.00 55.78 71 GLU A C 1
ATOM 558 O O . GLU A 1 71 ? 5.361 -3.044 -22.676 1.00 55.78 71 GLU A O 1
ATOM 563 N N . GLU A 1 72 ? 4.945 -2.729 -20.501 1.00 56.44 72 GLU A N 1
ATOM 564 C CA . GLU A 1 72 ? 5.585 -1.415 -20.479 1.00 56.44 72 GLU A CA 1
ATOM 565 C C . GLU A 1 72 ? 7.110 -1.607 -20.572 1.00 56.44 72 GLU A C 1
ATOM 567 O O . GLU A 1 72 ? 7.828 -1.694 -19.570 1.00 56.44 72 GLU A O 1
ATOM 572 N N . TYR A 1 73 ? 7.617 -1.691 -21.804 1.00 45.31 73 TYR A N 1
ATOM 573 C CA . TYR A 1 73 ? 9.028 -1.513 -22.109 1.00 45.31 73 TYR A CA 1
ATOM 574 C C . TYR A 1 73 ? 9.386 -0.066 -21.775 1.00 45.31 73 TYR A C 1
ATOM 576 O O . TYR A 1 73 ? 9.060 0.866 -22.509 1.00 45.31 73 TYR A O 1
ATOM 584 N N . LEU A 1 74 ? 10.031 0.116 -20.625 1.00 41.84 74 LEU A N 1
ATOM 585 C CA . LEU A 1 74 ? 10.684 1.369 -20.268 1.00 41.84 74 LEU A CA 1
ATOM 586 C C . LEU A 1 74 ? 11.667 1.756 -21.379 1.00 41.84 74 LEU A C 1
ATOM 588 O O . LEU A 1 74 ? 12.635 1.033 -21.621 1.00 41.84 74 LEU A O 1
ATOM 592 N N . ILE A 1 75 ? 11.392 2.888 -22.024 1.00 34.84 75 ILE A N 1
ATOM 593 C CA . ILE A 1 75 ? 12.364 3.661 -22.805 1.00 34.84 75 ILE A CA 1
ATOM 594 C C . ILE A 1 75 ? 13.356 4.306 -21.832 1.00 34.84 75 ILE A C 1
ATOM 596 O O . ILE A 1 75 ? 12.894 4.788 -20.769 1.00 34.84 75 ILE A O 1
#

Secondary structure (DSSP, 8-state):
----EEEEESSPPPPB---SSS----EEPPPGGGGGGGGG-SSSEEEEES-SSSSGGG-TT---BTTB-------

Foldseek 3Di:
DFDWDKDADQDADDAAAQDPVDGDKGWAQDDPVCVVVCVVDPHDYMTTIQANPRISVSRQFPDPPPNHGDRPPDD

Sequence (75 aa):
MCFVLYMAADTPIPDIPFEREDPRLNTQPLTEGELPLQGLFQQRSVKCLGSSSHCGCGYRHLSYQDGDWPEEYLI